Protein AF-A0A016T184-F1 (afdb_monomer_lite)

Organism: NCBI:txid53326

Sequence (155 aa):
MYHTVFREASKDYRCYGCNENLNCFVDKLYEYLWSAYSMKSTEYDFDLAHFAPQTWYCEYGHNLNNYILVKYSPETEEIVRQLDAVFEKAGVPESYRGEIASETRKQKSNNSTAEMTYRKKVQRHLLSDEKTFRRLIQIYYYDFVVFGFPLPTFL

Radius of gyration: 18.92 Å; chains: 1; bounding box: 45×31×44 Å

pLDDT: mean 86.03, std 14.29, range [32.19, 98.5]

Secondary structure (DSSP, 8-state):
-------PPPHHHHTTT-TT-HHHHHHHHHHHHHHHHHTT--S--HHHHHHS-GGGSTTHHHHGGG-------SSHHHHHHHHHHHHHHTT--HHHHHHHHHHHHHHHHT--HHHHHHHHHHHHHHHH-HHHHHHHHHHHHHHHHHTTPPPPPP-

Structure (mmCIF, N/CA/C/O backbone):
data_AF-A0A016T184-F1
#
_entry.id   AF-A0A016T184-F1
#
loop_
_atom_site.group_PDB
_atom_site.id
_atom_site.type_symbol
_atom_site.label_atom_id
_atom_site.label_alt_id
_atom_site.label_comp_id
_atom_site.label_asym_id
_atom_site.label_entity_id
_atom_site.label_seq_id
_atom_site.pdbx_PDB_ins_code
_atom_site.Cartn_x
_atom_site.Cartn_y
_atom_site.Cartn_z
_atom_site.occupancy
_atom_site.B_iso_or_equiv
_atom_site.auth_seq_id
_atom_site.auth_comp_id
_atom_site.auth_asym_id
_atom_site.auth_atom_id
_atom_site.pdbx_PDB_model_num
ATOM 1 N N . MET A 1 1 ? 24.125 16.158 21.467 1.00 34.03 1 MET A N 1
ATOM 2 C CA . MET A 1 1 ? 22.741 15.940 20.997 1.00 34.03 1 MET A CA 1
ATOM 3 C C . MET A 1 1 ? 22.697 16.341 19.529 1.00 34.03 1 MET A C 1
ATOM 5 O O . MET A 1 1 ? 22.492 17.508 19.224 1.00 34.03 1 MET A O 1
ATOM 9 N N . TYR A 1 2 ? 23.035 15.421 18.626 1.00 32.19 2 TYR A N 1
ATOM 10 C CA . TYR A 1 2 ? 23.032 15.707 17.191 1.00 32.19 2 TYR A CA 1
ATOM 11 C C . TYR A 1 2 ? 21.591 15.620 16.690 1.00 32.19 2 TYR A C 1
ATOM 13 O O . TYR A 1 2 ? 20.999 14.547 16.684 1.00 32.19 2 TYR A O 1
ATOM 21 N N . HIS A 1 3 ? 21.012 16.765 16.331 1.00 38.19 3 HIS A N 1
ATOM 22 C CA . HIS A 1 3 ? 19.822 16.804 15.491 1.00 38.19 3 HIS A CA 1
ATOM 23 C C . HIS A 1 3 ? 20.260 16.424 14.077 1.00 38.19 3 HIS A C 1
ATOM 25 O O . HIS A 1 3 ? 20.766 17.263 13.332 1.00 38.19 3 HIS A O 1
ATOM 31 N N . THR A 1 4 ? 20.110 15.153 13.714 1.00 45.66 4 THR A N 1
ATOM 32 C CA . THR A 1 4 ? 20.213 14.741 12.316 1.00 45.66 4 THR A CA 1
ATOM 33 C C . THR A 1 4 ? 18.980 15.279 11.601 1.00 45.66 4 THR A C 1
ATOM 35 O O . THR A 1 4 ? 17.891 14.719 11.691 1.00 45.66 4 THR A O 1
ATOM 38 N N . VAL A 1 5 ? 19.131 16.421 10.935 1.00 43.56 5 VAL A N 1
ATOM 39 C CA . VAL A 1 5 ? 18.148 16.897 9.963 1.00 43.56 5 VAL A CA 1
ATOM 40 C C . VAL A 1 5 ? 18.185 15.902 8.808 1.00 43.56 5 VAL A C 1
ATOM 42 O O . VAL A 1 5 ? 19.163 15.868 8.061 1.00 43.56 5 VAL A O 1
ATOM 45 N N . PHE A 1 6 ? 17.152 15.068 8.674 1.00 48.03 6 PHE A N 1
ATOM 46 C CA . PHE A 1 6 ? 16.958 14.251 7.480 1.00 48.03 6 PHE A CA 1
ATOM 47 C C . PHE A 1 6 ? 16.760 15.207 6.301 1.00 48.03 6 PHE A C 1
ATOM 49 O O . PHE A 1 6 ? 15.676 15.750 6.096 1.00 48.03 6 PHE A O 1
ATOM 56 N N . ARG A 1 7 ? 17.833 15.489 5.553 1.00 48.44 7 ARG A N 1
ATOM 57 C CA . ARG A 1 7 ? 17.709 16.157 4.259 1.00 48.44 7 ARG A CA 1
ATOM 58 C C . ARG A 1 7 ? 16.938 15.207 3.359 1.00 48.44 7 ARG A C 1
ATOM 60 O O . ARG A 1 7 ? 17.454 14.164 2.972 1.00 48.44 7 ARG A O 1
ATOM 67 N N . GLU A 1 8 ? 15.705 15.584 3.054 1.00 53.38 8 GLU A N 1
ATOM 68 C CA . GLU A 1 8 ? 14.917 14.950 2.012 1.00 53.38 8 GLU A CA 1
ATOM 69 C C . GLU A 1 8 ? 15.760 14.802 0.738 1.00 53.38 8 GLU A C 1
ATOM 71 O O . GLU A 1 8 ? 16.309 15.783 0.226 1.00 53.38 8 GLU A O 1
ATOM 76 N N . ALA A 1 9 ? 15.881 13.572 0.235 1.00 57.22 9 ALA A N 1
ATOM 77 C CA . ALA A 1 9 ? 16.611 13.302 -0.995 1.00 57.22 9 ALA A CA 1
ATOM 78 C C . ALA A 1 9 ? 16.034 14.131 -2.158 1.00 57.22 9 ALA A C 1
ATOM 80 O O . ALA A 1 9 ? 14.820 14.378 -2.220 1.00 57.22 9 ALA A O 1
ATOM 81 N N . SER A 1 10 ? 16.897 14.565 -3.084 1.00 64.25 10 SER A N 1
ATOM 82 C CA . SER A 1 10 ? 16.464 15.304 -4.274 1.00 64.25 10 SER A CA 1
ATOM 83 C C . SER A 1 10 ? 15.475 14.468 -5.094 1.00 64.25 10 SER A C 1
ATOM 85 O O . SER A 1 10 ? 15.532 13.237 -5.085 1.00 64.25 10 SER A O 1
ATOM 87 N N . LYS A 1 11 ? 14.557 15.127 -5.814 1.00 56.19 11 LYS A N 1
ATOM 88 C CA . LYS A 1 11 ? 13.580 14.439 -6.678 1.00 56.19 11 LYS A CA 1
ATOM 89 C C . LYS A 1 11 ? 14.248 13.470 -7.664 1.00 56.19 11 LYS A C 1
ATOM 91 O O . LYS A 1 11 ? 13.732 12.378 -7.856 1.00 56.19 11 LYS A O 1
ATOM 96 N N . ASP A 1 12 ? 15.414 13.828 -8.204 1.00 60.81 12 ASP A N 1
ATOM 97 C CA . ASP A 1 12 ? 16.162 12.968 -9.132 1.00 60.81 12 ASP A CA 1
ATOM 98 C C . ASP A 1 12 ? 16.705 11.694 -8.471 1.00 60.81 12 ASP A C 1
ATOM 100 O O . ASP A 1 12 ? 16.732 10.637 -9.104 1.00 60.81 12 ASP A O 1
ATOM 104 N N . TYR A 1 13 ? 17.089 11.761 -7.190 1.00 68.06 13 TYR A N 1
ATOM 105 C CA . TYR A 1 13 ? 17.544 10.586 -6.443 1.00 68.06 13 TYR A CA 1
ATOM 106 C C . TYR A 1 13 ? 16.390 9.614 -6.160 1.00 68.06 13 TYR A C 1
ATOM 108 O O . TYR A 1 13 ? 16.548 8.411 -6.354 1.00 68.06 13 TYR A O 1
ATOM 116 N N . ARG A 1 14 ? 15.204 10.126 -5.791 1.00 72.38 14 ARG A N 1
ATOM 117 C CA . ARG A 1 14 ? 14.021 9.294 -5.471 1.00 72.38 14 ARG A CA 1
ATOM 118 C C . ARG A 1 14 ? 13.440 8.546 -6.678 1.00 72.38 14 ARG A C 1
ATOM 120 O O . ARG A 1 14 ? 12.690 7.595 -6.509 1.00 72.38 14 ARG A O 1
ATOM 127 N N . CYS A 1 15 ? 13.778 8.956 -7.900 1.00 82.44 15 CYS A N 1
ATOM 128 C CA . CYS A 1 15 ? 13.378 8.253 -9.122 1.00 82.44 15 CYS A CA 1
ATOM 129 C C . CYS A 1 15 ? 14.416 7.218 -9.590 1.00 82.44 15 CYS A C 1
ATOM 131 O O . CYS A 1 15 ? 14.304 6.739 -10.717 1.00 82.44 15 CYS A O 1
ATOM 133 N N . TYR A 1 16 ? 15.452 6.911 -8.798 1.00 88.88 16 TYR A N 1
ATOM 134 C CA . TYR A 1 16 ? 16.552 6.005 -9.173 1.00 88.88 16 TYR A CA 1
ATOM 135 C C . TYR A 1 16 ? 17.259 6.381 -10.489 1.00 88.88 16 TYR A C 1
ATOM 137 O O . TYR A 1 16 ? 17.773 5.517 -11.200 1.00 88.88 16 TYR A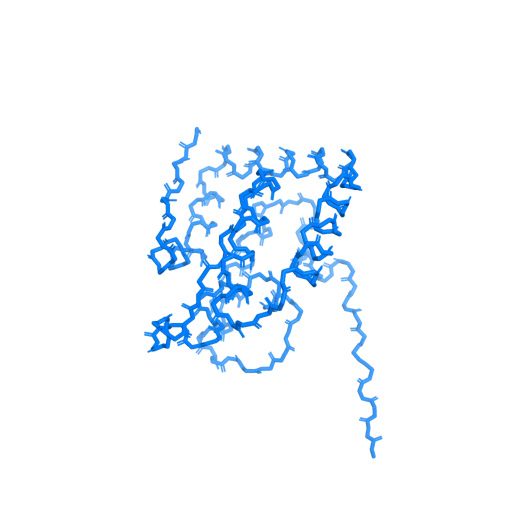 O 1
ATOM 145 N N . GLY A 1 17 ? 17.250 7.669 -10.858 1.00 89.38 17 GLY A N 1
ATOM 146 C CA . GLY A 1 17 ? 17.757 8.140 -12.152 1.00 89.38 17 GLY A CA 1
ATOM 147 C C . GLY A 1 17 ? 16.909 7.729 -13.368 1.00 89.38 17 GLY A C 1
ATOM 148 O O . GLY A 1 17 ? 17.355 7.883 -14.502 1.00 89.38 17 GLY A O 1
ATOM 149 N N . CYS A 1 18 ? 15.689 7.222 -13.165 1.00 90.94 18 CYS A N 1
ATOM 150 C CA . CYS A 1 18 ? 14.804 6.755 -14.237 1.00 90.94 18 CYS A CA 1
ATOM 151 C C . CYS A 1 18 ? 14.002 7.868 -14.929 1.00 90.94 18 CYS A C 1
ATOM 153 O O . CYS A 1 18 ? 13.340 7.600 -15.936 1.00 90.94 18 CYS A O 1
ATOM 155 N N . ASN A 1 19 ? 14.050 9.107 -14.426 1.00 86.69 19 ASN A N 1
ATOM 156 C CA . ASN A 1 19 ? 13.232 10.224 -14.907 1.00 86.69 19 ASN A CA 1
ATOM 157 C C . ASN A 1 19 ? 11.737 9.835 -14.942 1.00 86.69 19 ASN A C 1
ATOM 159 O O . ASN A 1 19 ? 11.175 9.483 -13.909 1.00 86.69 19 ASN A O 1
ATOM 163 N N . GLU A 1 20 ? 11.094 9.855 -16.114 1.00 85.56 20 GLU A N 1
ATOM 164 C CA . GLU A 1 20 ? 9.685 9.460 -16.294 1.00 85.56 20 GLU A CA 1
ATOM 165 C C . GLU A 1 20 ? 9.500 8.001 -16.766 1.00 85.56 20 GLU A C 1
ATOM 167 O O . GLU A 1 20 ? 8.387 7.588 -17.101 1.00 85.56 20 GLU A O 1
ATOM 172 N N . ASN A 1 21 ? 10.570 7.197 -16.827 1.00 90.94 21 ASN A N 1
ATOM 173 C CA . ASN A 1 21 ? 10.487 5.811 -17.282 1.00 90.94 21 ASN A CA 1
ATOM 174 C C . ASN A 1 21 ? 10.010 4.884 -16.153 1.00 90.94 21 ASN A C 1
ATOM 176 O O . ASN A 1 21 ? 10.787 4.468 -15.291 1.00 90.94 21 ASN A O 1
ATOM 180 N N . LEU A 1 22 ? 8.728 4.519 -16.202 1.00 91.38 22 LEU A N 1
ATOM 181 C CA . LEU A 1 22 ? 8.106 3.666 -15.191 1.00 91.38 22 LEU A CA 1
ATOM 182 C C . LEU A 1 22 ? 8.691 2.247 -15.146 1.00 91.38 22 LEU A C 1
ATOM 184 O O . LEU A 1 22 ? 8.857 1.698 -14.061 1.00 91.38 22 LEU A O 1
ATOM 188 N N . ASN A 1 23 ? 9.043 1.668 -16.295 1.00 94.12 23 ASN A N 1
ATOM 189 C CA . ASN A 1 23 ? 9.623 0.323 -16.354 1.00 94.12 23 ASN A CA 1
ATOM 190 C C . ASN A 1 23 ? 10.982 0.293 -15.637 1.00 94.12 23 ASN A C 1
ATOM 192 O O . ASN A 1 23 ? 11.243 -0.599 -14.834 1.00 94.12 23 ASN A O 1
ATOM 196 N N . CYS A 1 24 ? 11.820 1.308 -15.883 1.00 94.56 24 CYS A N 1
ATOM 197 C CA . CYS A 1 24 ? 13.084 1.503 -15.170 1.00 94.56 24 CYS A CA 1
ATOM 198 C C . CYS A 1 24 ? 12.848 1.639 -13.664 1.00 94.56 24 CYS A C 1
ATOM 200 O O . CYS A 1 24 ? 13.516 0.967 -12.881 1.00 94.56 24 CYS A O 1
ATOM 202 N N . PHE A 1 25 ? 11.882 2.475 -13.266 1.00 94.06 25 PHE A N 1
ATOM 203 C CA . PHE A 1 25 ? 11.587 2.716 -11.856 1.00 94.06 25 PHE A CA 1
ATOM 204 C C . PHE A 1 25 ? 11.185 1.426 -11.135 1.00 94.06 25 PHE A C 1
ATOM 206 O O . PHE A 1 25 ? 11.739 1.121 -10.085 1.00 94.06 25 PHE A O 1
ATOM 213 N N . VAL A 1 26 ? 10.272 0.637 -11.710 1.00 95.06 26 VAL A N 1
ATOM 214 C CA . VAL A 1 26 ? 9.796 -0.617 -11.102 1.00 95.06 26 VAL A CA 1
ATOM 215 C C . VAL A 1 26 ? 10.905 -1.676 -11.042 1.00 95.06 26 VAL A C 1
ATOM 217 O O . VAL A 1 26 ? 11.014 -2.386 -10.041 1.00 95.06 26 VAL A O 1
ATOM 220 N N . ASP A 1 27 ? 11.758 -1.768 -12.068 1.00 95.62 27 ASP A N 1
ATOM 221 C CA . ASP A 1 27 ? 12.918 -2.669 -12.047 1.00 95.62 27 ASP A CA 1
ATOM 222 C C . ASP A 1 27 ? 13.905 -2.271 -10.931 1.00 95.62 27 ASP A C 1
ATOM 224 O O . ASP A 1 27 ? 14.333 -3.133 -10.158 1.00 95.62 27 ASP A O 1
ATOM 228 N N . LYS A 1 28 ? 14.213 -0.972 -10.794 1.00 95.81 28 LYS A N 1
ATOM 229 C CA . LYS A 1 28 ? 15.111 -0.448 -9.751 1.00 95.81 28 LYS A CA 1
ATOM 230 C C . LYS A 1 28 ? 14.529 -0.572 -8.350 1.00 95.81 28 LYS A C 1
ATOM 232 O O . LYS A 1 28 ? 15.249 -0.960 -7.435 1.00 95.81 28 LYS A O 1
ATOM 237 N N . LEU A 1 29 ? 13.232 -0.324 -8.197 1.00 95.56 29 LEU A N 1
ATOM 238 C CA . LEU A 1 29 ? 12.526 -0.517 -6.938 1.00 95.56 29 LEU A CA 1
ATOM 239 C C . LEU A 1 29 ? 12.615 -1.976 -6.479 1.00 95.56 29 LEU A C 1
ATOM 241 O O . LEU A 1 29 ? 12.904 -2.239 -5.317 1.00 95.56 29 LEU A O 1
ATOM 245 N N . TYR A 1 30 ? 12.416 -2.937 -7.384 1.00 96.50 30 TYR A N 1
ATOM 246 C CA . TYR A 1 30 ? 12.565 -4.349 -7.040 1.00 96.50 30 TYR A CA 1
ATOM 247 C C . TYR A 1 30 ? 13.987 -4.699 -6.595 1.00 96.50 30 TYR A C 1
ATOM 249 O O . TYR A 1 30 ? 14.154 -5.376 -5.584 1.00 96.50 30 TYR A O 1
ATOM 257 N N . GLU A 1 31 ? 15.007 -4.245 -7.333 1.00 95.88 31 GLU A N 1
ATOM 258 C CA . GLU A 1 31 ? 16.414 -4.455 -6.960 1.00 95.88 31 GLU A CA 1
ATOM 259 C C . GLU A 1 31 ? 16.705 -3.880 -5.569 1.00 95.88 31 GLU A C 1
ATOM 261 O O . GLU A 1 31 ? 17.332 -4.537 -4.735 1.00 95.88 31 GLU A O 1
ATOM 266 N N . TYR A 1 32 ? 16.194 -2.677 -5.305 1.00 94.75 32 TYR A N 1
ATOM 267 C CA . TYR A 1 32 ? 16.361 -1.982 -4.040 1.00 94.75 32 TYR A CA 1
ATOM 268 C C . TYR A 1 32 ? 15.690 -2.717 -2.872 1.00 94.75 32 TYR A C 1
ATOM 270 O O . TYR A 1 32 ? 16.346 -3.021 -1.873 1.00 94.75 32 TYR A O 1
ATOM 278 N N . LEU A 1 33 ? 14.416 -3.088 -3.025 1.00 95.44 33 LEU A N 1
ATOM 279 C CA . LEU A 1 33 ? 13.677 -3.868 -2.032 1.00 95.44 33 LEU A CA 1
ATOM 280 C C . LEU A 1 33 ? 14.365 -5.213 -1.770 1.00 95.44 33 LEU A C 1
ATOM 282 O O . LEU A 1 33 ? 14.580 -5.587 -0.618 1.00 95.44 33 LEU A O 1
ATOM 286 N N . TRP A 1 34 ? 14.778 -5.924 -2.820 1.00 95.12 34 TRP A N 1
ATOM 287 C CA . TRP A 1 34 ? 15.463 -7.207 -2.669 1.00 95.12 34 TRP A CA 1
ATOM 288 C C . TRP A 1 34 ? 16.788 -7.079 -1.910 1.00 95.12 34 TRP A C 1
ATOM 290 O O . TRP A 1 34 ? 17.098 -7.917 -1.056 1.00 95.12 34 TRP A O 1
ATOM 300 N N . SER A 1 35 ? 17.547 -6.014 -2.176 1.00 94.94 35 SER A N 1
ATOM 301 C CA . SER A 1 35 ? 18.770 -5.699 -1.437 1.00 94.94 35 SER A CA 1
ATOM 302 C C . SER A 1 35 ? 18.474 -5.433 0.038 1.00 94.94 35 SER A C 1
ATOM 304 O O . SER A 1 35 ? 19.113 -6.032 0.903 1.00 94.94 35 SER A O 1
ATOM 306 N N . ALA A 1 36 ? 17.479 -4.594 0.341 1.00 93.69 36 ALA A N 1
ATOM 307 C CA . ALA A 1 36 ? 17.092 -4.272 1.714 1.00 93.69 36 ALA A CA 1
ATOM 308 C C . ALA A 1 36 ? 16.640 -5.514 2.498 1.00 93.69 36 ALA A C 1
ATOM 310 O O . ALA A 1 36 ? 17.074 -5.715 3.634 1.00 93.69 36 ALA A O 1
ATOM 311 N N . TYR A 1 37 ? 15.840 -6.380 1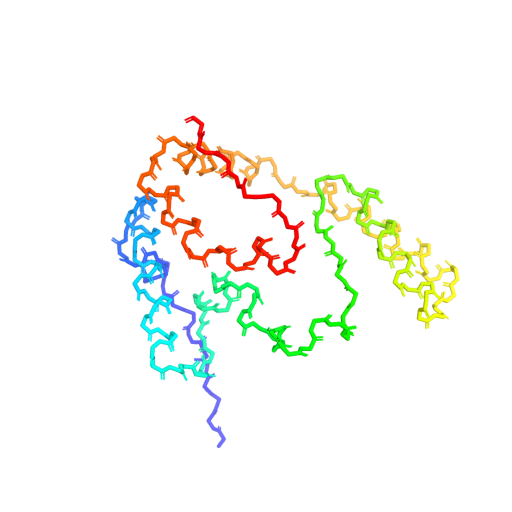.869 1.00 91.75 37 TYR A N 1
ATOM 312 C CA . TYR A 1 37 ? 15.419 -7.656 2.444 1.00 91.75 37 TYR A CA 1
ATOM 313 C C . TYR A 1 37 ? 16.614 -8.574 2.726 1.00 91.75 37 TYR A C 1
ATOM 315 O O . TYR A 1 37 ? 16.770 -9.080 3.837 1.00 91.75 37 TYR A O 1
ATOM 323 N N . SER A 1 38 ? 17.497 -8.749 1.737 1.00 94.12 38 SER A N 1
ATOM 324 C CA . SER A 1 38 ? 18.669 -9.630 1.840 1.00 94.12 38 SER A CA 1
ATOM 325 C C . SER A 1 38 ? 19.654 -9.166 2.913 1.00 94.12 38 SER A C 1
ATOM 327 O O . SER A 1 38 ? 20.242 -9.985 3.620 1.00 94.12 38 SER A O 1
ATOM 329 N N . MET A 1 39 ? 19.810 -7.850 3.062 1.00 94.06 39 MET A N 1
ATOM 330 C CA . MET A 1 39 ? 20.660 -7.235 4.082 1.00 94.06 39 MET A CA 1
ATOM 331 C C . MET A 1 39 ? 19.990 -7.151 5.458 1.00 94.06 39 MET A C 1
ATOM 333 O O . MET A 1 39 ? 20.656 -6.766 6.416 1.00 94.06 39 MET A O 1
ATOM 337 N N . LYS A 1 40 ? 18.702 -7.511 5.572 1.00 89.19 40 LYS A N 1
ATOM 338 C CA . LYS A 1 40 ? 17.890 -7.330 6.785 1.00 89.19 40 LYS A CA 1
ATOM 339 C C . LYS A 1 40 ? 17.959 -5.890 7.300 1.00 89.19 40 LYS A C 1
ATOM 341 O O . LYS A 1 40 ? 18.172 -5.664 8.490 1.00 89.19 40 LYS A O 1
ATOM 346 N N . SER A 1 41 ? 17.829 -4.924 6.389 1.00 87.12 41 SER A N 1
ATOM 347 C CA . SER A 1 41 ? 17.883 -3.508 6.749 1.00 87.12 41 SER A CA 1
ATOM 348 C C . SER A 1 41 ? 16.771 -3.166 7.741 1.00 87.12 41 SER A C 1
ATOM 350 O O . SER A 1 41 ? 15.604 -3.465 7.496 1.00 87.12 41 SER A O 1
ATOM 352 N N . THR A 1 42 ? 17.139 -2.532 8.853 1.00 81.94 42 THR A N 1
ATOM 353 C CA . THR A 1 42 ? 16.204 -2.033 9.875 1.00 81.94 42 THR A CA 1
ATOM 354 C C . THR A 1 42 ? 16.201 -0.510 9.968 1.00 81.94 42 THR A C 1
ATOM 356 O O . THR A 1 42 ? 15.487 0.054 10.794 1.00 81.94 42 THR A O 1
ATOM 359 N N . GLU A 1 43 ? 17.040 0.164 9.180 1.00 86.12 43 GLU A N 1
ATOM 360 C CA . GLU A 1 43 ? 17.109 1.620 9.178 1.00 86.12 43 GLU A CA 1
ATOM 361 C C . GLU A 1 43 ? 15.913 2.211 8.434 1.00 86.12 43 GLU A C 1
ATOM 363 O O . GLU A 1 43 ? 15.427 1.649 7.449 1.00 86.12 43 GLU A O 1
ATOM 368 N N . TYR A 1 44 ? 15.437 3.361 8.916 1.00 83.81 44 TYR A N 1
ATOM 369 C CA . TYR A 1 44 ? 14.418 4.108 8.198 1.00 83.81 44 TYR A CA 1
ATOM 370 C C . TYR A 1 44 ? 14.991 4.581 6.869 1.00 83.81 44 TYR A C 1
ATOM 372 O O . TYR A 1 44 ? 15.970 5.326 6.825 1.00 83.81 44 TYR A O 1
ATOM 380 N N . ASP A 1 45 ? 14.308 4.202 5.803 1.00 89.06 45 ASP A N 1
ATOM 381 C CA . ASP A 1 45 ? 14.552 4.702 4.470 1.00 89.06 45 ASP A CA 1
ATOM 382 C C . ASP A 1 45 ? 13.231 5.144 3.850 1.00 89.06 45 ASP A C 1
ATOM 384 O O . ASP A 1 45 ? 12.198 4.496 4.032 1.00 89.06 45 ASP A O 1
ATOM 388 N N . PHE A 1 46 ? 13.267 6.264 3.131 1.00 86.06 46 PHE A N 1
ATOM 389 C CA . PHE A 1 46 ? 12.067 6.851 2.551 1.00 86.06 46 PHE A CA 1
ATOM 390 C C . PHE A 1 46 ? 11.420 5.899 1.544 1.00 86.06 46 PHE A C 1
ATOM 392 O O . PHE A 1 46 ? 10.217 5.667 1.625 1.00 86.06 46 PHE A O 1
ATOM 399 N N . ASP A 1 47 ? 12.188 5.314 0.629 1.00 88.06 47 ASP A N 1
ATOM 400 C CA . ASP A 1 47 ? 11.617 4.458 -0.404 1.00 88.06 47 ASP A CA 1
ATOM 401 C C . ASP A 1 47 ? 11.115 3.143 0.194 1.00 88.06 47 ASP A C 1
ATOM 403 O O . ASP A 1 47 ? 10.022 2.695 -0.153 1.00 88.06 47 ASP A O 1
ATOM 407 N N . LEU A 1 48 ? 11.842 2.564 1.159 1.00 90.00 48 LEU A N 1
ATOM 408 C CA . LEU A 1 48 ? 11.348 1.402 1.902 1.00 90.00 48 LEU A CA 1
ATOM 409 C C . LEU A 1 48 ? 10.035 1.727 2.613 1.00 90.00 48 LEU A C 1
ATOM 411 O O . LEU A 1 48 ? 9.073 0.991 2.438 1.00 90.00 48 LEU A O 1
ATOM 415 N N . ALA A 1 49 ? 9.963 2.843 3.344 1.00 89.00 49 ALA A N 1
ATOM 416 C CA . ALA A 1 49 ? 8.772 3.258 4.087 1.00 89.00 49 ALA A CA 1
ATOM 417 C C . ALA A 1 49 ? 7.521 3.446 3.209 1.00 89.00 49 ALA A C 1
ATOM 419 O O . ALA A 1 49 ? 6.407 3.304 3.709 1.00 89.00 49 ALA A O 1
ATOM 420 N N . HIS A 1 50 ? 7.694 3.775 1.925 1.00 88.81 50 HIS A N 1
ATOM 421 C CA . HIS A 1 50 ? 6.583 4.060 1.013 1.00 88.81 50 HIS A CA 1
ATOM 422 C C . HIS A 1 50 ? 6.265 2.912 0.050 1.00 88.81 50 HIS A C 1
ATOM 424 O O . HIS A 1 50 ? 5.114 2.784 -0.367 1.00 88.81 50 HIS A O 1
ATOM 430 N N . PHE A 1 51 ? 7.254 2.098 -0.326 1.00 93.38 51 PHE A N 1
ATOM 431 C CA . PHE A 1 51 ? 7.098 1.094 -1.379 1.00 93.38 51 PHE A CA 1
ATOM 432 C C . PHE A 1 51 ? 7.252 -0.349 -0.910 1.00 93.38 51 PHE A C 1
ATOM 434 O O . PHE A 1 51 ? 6.859 -1.245 -1.664 1.00 93.38 51 PHE A O 1
ATOM 441 N N . ALA A 1 52 ? 7.791 -0.606 0.286 1.00 94.62 52 ALA A N 1
ATOM 442 C CA . ALA A 1 52 ? 7.886 -1.973 0.776 1.00 94.62 52 ALA A CA 1
ATOM 443 C C . ALA A 1 52 ? 6.487 -2.603 0.928 1.00 94.62 52 ALA A C 1
ATOM 445 O O . ALA A 1 52 ? 5.519 -1.907 1.263 1.00 94.62 52 ALA A O 1
ATOM 446 N N . PRO A 1 53 ? 6.360 -3.919 0.681 1.00 95.19 53 PRO A N 1
ATOM 447 C CA . PRO A 1 53 ? 5.108 -4.633 0.888 1.00 95.19 53 PRO A CA 1
ATOM 448 C C . PRO A 1 53 ? 4.578 -4.436 2.308 1.00 95.19 53 PRO A C 1
ATOM 450 O O . PRO A 1 53 ? 5.338 -4.445 3.277 1.00 95.19 53 PRO A O 1
ATOM 453 N N . GLN A 1 54 ? 3.262 -4.302 2.451 1.00 92.62 54 GLN A N 1
ATOM 454 C CA . GLN A 1 54 ? 2.625 -4.121 3.756 1.00 92.62 54 GLN A CA 1
ATOM 455 C C . GLN A 1 54 ? 2.894 -5.314 4.687 1.00 92.62 54 GLN A C 1
ATOM 457 O O . GLN A 1 54 ? 3.012 -5.140 5.898 1.00 92.62 54 GLN A O 1
ATOM 462 N N . THR A 1 55 ? 3.074 -6.513 4.125 1.00 92.81 55 THR A N 1
ATOM 463 C CA . THR A 1 55 ? 3.481 -7.729 4.849 1.00 92.81 55 THR A CA 1
ATOM 464 C C . THR A 1 55 ? 4.854 -7.652 5.516 1.00 92.81 55 THR A C 1
ATOM 466 O O . THR A 1 55 ? 5.137 -8.481 6.381 1.00 92.81 55 THR A O 1
ATOM 469 N N . TRP A 1 56 ? 5.702 -6.681 5.165 1.00 92.12 56 TRP A N 1
ATOM 470 C CA . TRP A 1 56 ? 6.995 -6.475 5.829 1.00 92.12 56 TRP A CA 1
ATOM 471 C C . TRP A 1 56 ? 6.861 -5.746 7.167 1.00 92.12 56 TRP A C 1
ATOM 473 O O . TRP A 1 56 ? 7.780 -5.787 7.983 1.00 92.12 56 TRP A O 1
ATOM 483 N N . TYR A 1 57 ? 5.721 -5.103 7.414 1.00 88.38 57 TYR A N 1
ATOM 484 C CA . TYR A 1 57 ? 5.456 -4.370 8.645 1.00 88.38 57 TYR A CA 1
ATOM 485 C C . TYR A 1 57 ? 4.679 -5.214 9.652 1.00 88.38 57 TYR A C 1
ATOM 487 O O . TYR A 1 57 ? 4.090 -6.245 9.324 1.00 88.38 57 TYR A O 1
ATOM 495 N N . CYS A 1 58 ? 4.670 -4.741 10.901 1.00 85.31 58 CYS A N 1
ATOM 496 C CA . CYS A 1 58 ? 3.794 -5.223 11.975 1.00 85.31 58 CYS A CA 1
ATOM 497 C C . CYS A 1 58 ? 3.901 -6.726 12.302 1.00 85.31 58 CYS A C 1
ATOM 499 O O . CYS A 1 58 ? 3.048 -7.256 13.009 1.00 85.31 58 CYS A O 1
ATOM 501 N N . GLU A 1 59 ? 4.927 -7.418 11.794 1.00 85.75 59 GLU A N 1
ATOM 502 C CA . GLU A 1 59 ? 5.108 -8.867 11.937 1.00 85.75 59 GLU A CA 1
ATOM 503 C C . GLU A 1 59 ? 3.847 -9.670 11.568 1.00 85.75 59 GLU A C 1
ATOM 505 O O . GLU A 1 59 ? 3.497 -10.657 12.225 1.00 85.75 59 GLU A O 1
ATOM 510 N N . TYR A 1 60 ? 3.149 -9.262 10.499 1.00 87.88 60 TYR A N 1
ATOM 511 C CA . TYR A 1 60 ? 1.895 -9.902 10.091 1.00 87.88 60 TYR A CA 1
ATOM 512 C C . TYR A 1 60 ? 2.028 -11.419 9.896 1.00 87.88 60 TYR A C 1
ATOM 514 O O . TYR A 1 60 ? 1.091 -12.146 10.207 1.00 87.88 60 TYR A O 1
ATOM 522 N N . GLY A 1 61 ? 3.195 -11.924 9.482 1.00 80.25 61 GLY A N 1
ATOM 523 C CA . GLY A 1 61 ? 3.441 -13.366 9.349 1.00 80.25 61 GLY A CA 1
ATOM 524 C C . GLY A 1 61 ? 3.190 -14.183 10.627 1.00 80.25 61 GLY A C 1
ATOM 525 O O . GLY A 1 61 ? 2.810 -15.347 10.533 1.00 80.25 61 GLY A O 1
ATOM 526 N N . HIS A 1 62 ? 3.347 -13.580 11.809 1.00 85.75 62 HIS A N 1
ATOM 527 C CA . HIS A 1 62 ? 3.107 -14.235 13.100 1.00 85.75 62 HIS A CA 1
ATOM 528 C C . HIS A 1 62 ? 1.867 -13.701 13.818 1.00 85.75 62 HIS A C 1
ATOM 530 O O . HIS A 1 62 ? 1.226 -14.434 14.569 1.00 85.75 62 HIS A O 1
ATOM 536 N N . ASN A 1 63 ? 1.515 -12.438 13.572 1.00 90.88 63 ASN A N 1
ATOM 537 C CA . ASN A 1 63 ? 0.551 -11.713 14.389 1.00 90.88 63 ASN A CA 1
ATOM 538 C C . ASN A 1 63 ? -0.736 -11.331 13.654 1.00 90.88 63 ASN A C 1
ATOM 540 O O . ASN A 1 63 ? -1.563 -10.657 14.259 1.00 90.88 63 ASN A O 1
ATOM 544 N N . LEU A 1 64 ? -0.959 -11.760 12.401 1.00 91.06 64 LEU A N 1
ATOM 545 C CA . 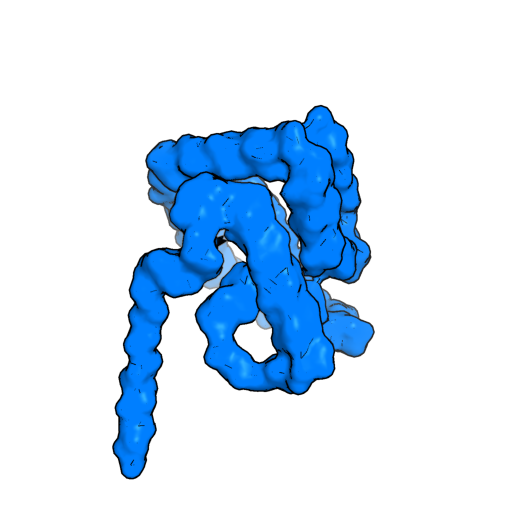LEU A 1 64 ? -2.126 -11.339 11.602 1.00 91.06 64 LEU A CA 1
ATOM 546 C C . LEU A 1 64 ? -3.464 -11.480 12.343 1.00 91.06 64 LEU A C 1
ATOM 548 O O . LEU A 1 64 ? -4.300 -10.584 12.276 1.00 91.06 64 LEU A O 1
ATOM 552 N N . ASN A 1 65 ? -3.642 -12.567 13.096 1.00 92.38 65 ASN A N 1
ATOM 553 C CA . ASN A 1 65 ? -4.876 -12.853 13.837 1.00 92.38 65 ASN A CA 1
ATOM 554 C C . ASN A 1 65 ? -5.168 -11.856 14.975 1.00 92.38 65 ASN A C 1
ATOM 556 O O . ASN A 1 65 ? -6.284 -11.829 15.488 1.00 92.38 65 ASN A O 1
ATOM 560 N N . ASN A 1 66 ? -4.189 -11.033 15.359 1.00 92.94 66 ASN A N 1
ATOM 561 C CA . ASN A 1 66 ? -4.343 -9.983 16.364 1.00 92.94 66 ASN A CA 1
ATOM 562 C C . ASN A 1 66 ? -4.846 -8.660 15.759 1.00 92.94 66 ASN A C 1
ATOM 564 O O . ASN A 1 66 ? -5.125 -7.719 16.502 1.00 92.94 66 ASN A O 1
ATOM 568 N N . TYR A 1 67 ? -4.970 -8.573 14.430 1.00 92.44 67 TYR A N 1
ATOM 569 C CA . TYR A 1 67 ? -5.380 -7.364 13.722 1.00 92.44 67 TYR A CA 1
ATOM 570 C C . TYR A 1 67 ? -6.792 -7.486 13.151 1.00 92.44 67 TYR A C 1
ATOM 572 O O . TYR A 1 67 ? -7.230 -8.549 12.713 1.00 92.44 67 TYR A O 1
ATOM 580 N N . ILE A 1 68 ? -7.490 -6.351 13.095 1.00 93.19 68 ILE A N 1
ATOM 581 C CA . ILE A 1 68 ? -8.677 -6.191 12.255 1.00 93.19 68 ILE A CA 1
ATOM 582 C C . ILE A 1 68 ? -8.232 -5.467 10.988 1.00 93.19 68 ILE A C 1
ATOM 584 O O . ILE A 1 68 ? -7.777 -4.326 11.046 1.00 93.19 68 ILE A O 1
ATOM 588 N N . LEU A 1 69 ? -8.348 -6.138 9.844 1.00 92.19 69 LEU A N 1
ATOM 589 C CA . LEU A 1 69 ? -7.973 -5.562 8.558 1.00 92.19 69 LEU A CA 1
ATOM 590 C C . LEU A 1 69 ? -9.101 -4.670 8.034 1.00 92.19 69 LEU A C 1
ATOM 592 O O . LEU A 1 69 ? -10.180 -5.162 7.707 1.00 92.19 69 LEU A O 1
ATOM 596 N N . VAL A 1 70 ? -8.826 -3.373 7.906 1.00 92.44 70 VAL A N 1
ATOM 597 C CA . VAL A 1 70 ? -9.695 -2.425 7.199 1.00 92.44 70 VAL A CA 1
ATOM 598 C C . VAL A 1 70 ? -9.203 -2.320 5.760 1.00 92.44 70 VAL A C 1
ATOM 600 O O . VAL A 1 70 ? -8.129 -1.782 5.491 1.00 92.44 70 VAL A O 1
ATOM 603 N N . LYS A 1 71 ? -9.974 -2.865 4.820 1.00 90.94 71 LYS A N 1
ATOM 604 C CA . LYS A 1 71 ? -9.628 -2.870 3.398 1.00 90.94 71 LYS A CA 1
ATOM 605 C C . LYS A 1 71 ? -10.049 -1.552 2.763 1.00 90.94 71 LYS A C 1
ATOM 607 O O . LYS A 1 71 ? -11.228 -1.191 2.780 1.00 90.94 71 LYS A O 1
ATOM 612 N N . TYR A 1 72 ? -9.087 -0.852 2.167 1.00 84.81 72 TYR A N 1
ATOM 613 C CA . TYR A 1 72 ? -9.373 0.346 1.387 1.00 84.81 72 TYR A CA 1
ATOM 614 C C . TYR A 1 72 ? -10.349 0.029 0.244 1.00 84.81 72 TYR A C 1
ATOM 616 O O . TYR A 1 72 ? -10.188 -0.964 -0.464 1.00 84.81 72 TYR A O 1
ATOM 624 N N . SER A 1 73 ? -11.335 0.905 0.043 1.00 83.81 73 SER A N 1
ATOM 625 C CA . SER A 1 73 ? -12.314 0.811 -1.037 1.00 83.81 73 SER A CA 1
ATOM 626 C C . SER A 1 73 ? -12.468 2.156 -1.759 1.00 83.81 73 SER A C 1
ATOM 628 O O . SER A 1 73 ? -12.485 3.216 -1.114 1.00 83.81 73 SER A O 1
ATOM 630 N N . PRO A 1 74 ? -12.627 2.159 -3.098 1.00 79.12 74 PRO A N 1
ATOM 631 C CA . PRO A 1 74 ? -13.046 3.354 -3.824 1.00 79.12 74 PRO A CA 1
ATOM 632 C C . PRO A 1 74 ? -14.453 3.812 -3.416 1.00 79.12 74 PRO A C 1
ATOM 634 O O . PRO A 1 74 ? -14.740 5.000 -3.539 1.00 79.12 74 PRO A O 1
ATOM 637 N N . GLU A 1 75 ? -15.261 2.958 -2.786 1.00 86.19 75 GLU A N 1
ATOM 638 C CA . GLU A 1 75 ? -16.548 3.323 -2.190 1.00 86.19 75 GLU A CA 1
ATOM 639 C C . GLU A 1 75 ? -16.354 3.822 -0.755 1.00 86.19 75 GLU A C 1
ATOM 641 O O . GLU A 1 75 ? -15.892 3.095 0.123 1.00 86.19 75 GLU A O 1
ATOM 646 N N . THR A 1 76 ? -16.652 5.100 -0.511 1.00 88.88 76 THR A N 1
ATOM 647 C CA . THR A 1 76 ? -16.437 5.745 0.799 1.00 88.88 76 THR A CA 1
ATOM 648 C C . THR A 1 76 ? -17.230 5.072 1.908 1.00 88.88 76 THR A C 1
ATOM 650 O O . THR A 1 76 ? -16.680 4.829 2.978 1.00 88.88 76 THR A O 1
ATOM 653 N N . GLU A 1 77 ? -18.483 4.708 1.636 1.00 91.75 77 GLU A N 1
ATOM 654 C CA . GLU A 1 77 ? -19.342 4.062 2.631 1.00 91.75 77 GLU A CA 1
ATOM 655 C C . GLU A 1 77 ? -18.797 2.706 3.086 1.00 91.75 77 GLU A C 1
ATOM 657 O O . GLU A 1 77 ? -18.971 2.343 4.243 1.00 91.75 77 GLU A O 1
ATOM 662 N N . GLU A 1 78 ? -18.061 1.987 2.235 1.00 92.50 78 GLU A N 1
ATOM 663 C CA . GLU A 1 78 ? -17.467 0.707 2.628 1.00 92.50 78 GLU A CA 1
ATOM 664 C C . GLU A 1 78 ? -16.305 0.888 3.614 1.00 92.50 78 GLU A C 1
ATOM 666 O O . GLU A 1 78 ? -16.131 0.077 4.523 1.00 92.50 78 GLU A O 1
ATOM 671 N N . ILE A 1 79 ? -15.529 1.971 3.487 1.00 91.94 79 ILE A N 1
ATOM 672 C CA . ILE A 1 79 ? -14.504 2.326 4.481 1.00 91.94 79 ILE A CA 1
ATOM 673 C C . ILE A 1 79 ? -15.178 2.776 5.780 1.00 91.94 79 ILE A C 1
ATOM 675 O O . ILE A 1 79 ? -14.803 2.307 6.853 1.00 91.94 79 ILE A O 1
ATOM 679 N N . VAL A 1 80 ? -16.189 3.647 5.688 1.00 95.12 80 VAL A N 1
ATOM 680 C CA . VAL A 1 80 ? -16.937 4.144 6.855 1.00 95.12 80 VAL A CA 1
ATOM 681 C C . VAL A 1 80 ? -17.536 2.985 7.648 1.00 95.12 80 VAL A C 1
ATOM 683 O O . VAL A 1 80 ? -17.354 2.922 8.857 1.00 95.12 80 VAL A O 1
ATOM 686 N N . ARG A 1 81 ? -18.185 2.033 6.972 1.00 96.75 81 ARG A N 1
ATOM 687 C CA . ARG A 1 81 ? -18.796 0.850 7.590 1.00 96.75 81 ARG A CA 1
ATOM 688 C C . ARG A 1 81 ? -17.768 -0.039 8.292 1.00 96.75 81 ARG A C 1
ATOM 690 O O . ARG A 1 81 ? -18.027 -0.523 9.390 1.00 96.75 81 ARG A O 1
ATOM 697 N N . GLN A 1 82 ? -16.609 -0.268 7.671 1.00 97.00 82 GLN A N 1
ATOM 698 C CA . GLN A 1 82 ? -15.539 -1.061 8.283 1.00 97.00 82 GLN A CA 1
ATOM 699 C C . GLN A 1 82 ? -14.954 -0.370 9.520 1.00 97.00 82 GLN A C 1
ATOM 701 O O . GLN A 1 82 ? -14.757 -1.025 10.542 1.00 97.00 82 GLN A O 1
ATOM 706 N N . LEU A 1 83 ? -14.699 0.940 9.444 1.00 96.00 83 LEU A N 1
ATOM 707 C CA . LEU A 1 83 ? -14.197 1.720 10.577 1.00 96.00 83 LEU A CA 1
ATOM 708 C C . LEU A 1 83 ? -15.211 1.771 11.720 1.00 96.00 83 LEU A C 1
ATOM 710 O O . LEU A 1 83 ? -14.841 1.558 12.870 1.00 96.00 83 LEU A O 1
ATOM 714 N N . ASP A 1 84 ? -16.484 2.005 11.407 1.00 97.75 84 ASP A N 1
ATOM 715 C CA . ASP A 1 84 ? -17.561 2.034 12.392 1.00 97.75 84 ASP A CA 1
ATOM 716 C C . ASP A 1 84 ? -17.644 0.715 13.173 1.00 97.75 84 ASP A C 1
ATOM 718 O O . ASP A 1 84 ? -17.627 0.734 14.401 1.00 97.75 84 ASP A O 1
ATOM 722 N N . ALA A 1 85 ? -17.585 -0.427 12.478 1.00 97.94 85 ALA A N 1
ATOM 723 C CA . ALA A 1 85 ? -17.562 -1.747 13.110 1.00 97.94 85 ALA A CA 1
ATOM 724 C C . ALA A 1 85 ? -16.331 -1.962 14.016 1.00 97.94 85 ALA A C 1
ATOM 726 O O . ALA A 1 85 ? -16.434 -2.591 15.073 1.00 97.94 85 ALA A O 1
ATOM 727 N N . VAL A 1 86 ? -15.159 -1.438 13.629 1.00 97.75 86 VAL A N 1
ATOM 728 C CA . VAL A 1 86 ? -13.945 -1.481 14.465 1.00 97.75 86 VAL A CA 1
ATOM 729 C C . VAL A 1 86 ? -14.138 -0.660 15.738 1.00 97.75 86 VAL A C 1
ATOM 731 O O . VAL A 1 86 ? -13.867 -1.153 16.835 1.00 97.75 86 VAL A O 1
ATOM 734 N N . PHE A 1 87 ? -14.621 0.576 15.610 1.00 98.00 87 PHE A N 1
ATOM 735 C CA . PHE A 1 87 ? -14.809 1.477 16.746 1.00 98.00 87 PHE A CA 1
ATOM 736 C C . PHE A 1 87 ? -15.941 1.025 17.671 1.00 98.00 87 PHE A C 1
ATOM 738 O O . PHE A 1 87 ? -15.810 1.128 18.890 1.00 98.00 87 PHE A O 1
ATOM 745 N N . GLU A 1 88 ? -17.014 0.461 17.123 1.00 98.31 88 GLU A N 1
ATOM 746 C CA . GLU A 1 88 ? -18.097 -0.139 17.899 1.00 98.31 88 GLU A CA 1
ATOM 747 C C . GLU A 1 88 ? -17.586 -1.287 18.765 1.00 98.31 88 GLU A C 1
ATOM 749 O O . GLU A 1 88 ? -17.817 -1.307 19.974 1.00 98.31 88 GLU A O 1
ATOM 754 N N . LYS A 1 89 ? -16.810 -2.202 18.171 1.00 97.56 89 LYS A N 1
ATOM 755 C CA . LYS A 1 89 ? -16.181 -3.311 18.899 1.00 97.56 89 LYS A CA 1
ATOM 756 C C . LYS A 1 89 ? -15.222 -2.823 19.990 1.00 97.56 89 LYS A C 1
ATOM 758 O O . LYS A 1 89 ? -15.065 -3.498 21.004 1.00 97.56 89 LYS A O 1
ATOM 763 N N . ALA A 1 90 ? -14.598 -1.664 19.794 1.00 97.50 90 ALA A N 1
ATOM 764 C CA . ALA A 1 90 ? -13.741 -1.017 20.785 1.00 97.50 90 ALA A CA 1
ATOM 765 C C . ALA A 1 90 ? -14.519 -0.246 21.874 1.00 97.50 90 ALA A C 1
ATOM 767 O O . ALA A 1 90 ? -13.897 0.318 22.773 1.00 97.50 90 ALA A O 1
ATOM 768 N N . GLY A 1 91 ? -15.855 -0.213 21.820 1.00 98.19 91 GLY A N 1
ATOM 769 C CA . GLY A 1 91 ? -16.697 0.476 22.802 1.00 98.19 91 GLY A CA 1
ATOM 770 C C . GLY A 1 91 ? -16.762 1.994 22.619 1.00 98.19 91 GLY A C 1
ATOM 771 O O . GLY A 1 91 ? -17.113 2.707 23.559 1.00 98.19 91 GLY A O 1
ATOM 772 N N . VAL A 1 92 ? -16.421 2.508 21.433 1.00 98.44 92 VAL A N 1
ATOM 773 C CA . VAL A 1 92 ? -16.511 3.943 21.139 1.00 98.44 92 VAL A CA 1
ATOM 774 C C . VAL A 1 92 ? -17.990 4.359 21.060 1.00 98.44 92 VAL A C 1
ATOM 776 O O . VAL A 1 92 ? -18.750 3.756 20.292 1.00 98.44 92 VAL A O 1
ATOM 779 N N . PRO A 1 93 ? -18.419 5.396 21.809 1.00 98.50 93 PRO A N 1
ATOM 780 C CA . PRO A 1 93 ? -19.802 5.864 21.782 1.00 98.50 93 PRO A CA 1
ATOM 781 C C . PRO A 1 93 ? -20.270 6.270 20.381 1.00 98.50 93 PRO A C 1
ATOM 783 O O . PRO A 1 93 ? -19.508 6.837 19.596 1.00 98.50 93 PRO A O 1
ATOM 786 N N . GLU A 1 94 ? -21.550 6.030 20.094 1.00 98.25 94 GLU A N 1
ATOM 787 C CA . GLU A 1 94 ? -22.175 6.305 18.792 1.00 98.25 94 GLU A CA 1
ATOM 788 C C . GLU A 1 94 ? -21.983 7.755 18.326 1.00 98.25 94 GLU A C 1
ATOM 790 O O . GLU A 1 94 ? -21.730 7.986 17.148 1.00 98.25 94 GLU A O 1
ATOM 795 N N . SER A 1 95 ? -22.015 8.732 19.240 1.00 98.25 95 SER A N 1
ATOM 796 C CA . SER A 1 95 ? -21.786 10.143 18.906 1.00 98.25 95 SER A CA 1
ATOM 797 C C . SER A 1 95 ? -20.415 10.383 18.263 1.00 98.25 95 SER A C 1
ATOM 799 O O . SER A 1 95 ? -20.328 11.044 17.230 1.00 98.25 95 SER A O 1
ATOM 801 N N . TYR A 1 96 ? -19.352 9.799 18.825 1.00 98.50 96 TYR A N 1
ATOM 802 C CA . TYR A 1 96 ? -17.998 9.907 18.277 1.00 98.50 96 TYR A CA 1
ATOM 803 C C . TYR A 1 96 ? -17.851 9.126 16.973 1.00 98.50 96 TYR A C 1
ATOM 805 O O . TYR A 1 96 ? -17.223 9.610 16.033 1.00 98.50 96 TYR A O 1
ATOM 813 N N . ARG A 1 97 ? -18.460 7.937 16.882 1.00 98.50 97 ARG A N 1
ATOM 814 C CA . ARG A 1 97 ? -18.469 7.162 15.633 1.00 98.50 97 ARG A CA 1
ATOM 815 C C . ARG A 1 97 ? -19.168 7.923 14.504 1.00 98.50 97 ARG A C 1
ATOM 817 O O . ARG A 1 97 ? -18.647 7.976 13.391 1.00 98.50 97 ARG A O 1
ATOM 824 N N . GLY A 1 98 ? -20.287 8.583 14.805 1.00 98.12 98 GLY A N 1
ATOM 825 C CA . GLY A 1 98 ? -21.016 9.440 13.871 1.00 98.12 98 GLY A CA 1
ATOM 826 C C . GLY A 1 98 ? -20.183 10.623 13.371 1.00 98.12 98 GLY A C 1
ATOM 827 O O . GLY A 1 98 ? -20.195 10.923 12.174 1.00 98.12 98 GLY A O 1
ATOM 828 N N . GLU A 1 99 ? -19.405 11.253 14.254 1.00 97.69 99 GLU A N 1
ATOM 829 C CA . GLU A 1 99 ? -18.483 12.330 13.879 1.00 97.69 99 GLU A CA 1
ATOM 830 C C . GLU A 1 99 ? -17.346 11.823 12.978 1.00 97.69 99 GLU A C 1
ATOM 832 O O . GLU A 1 99 ? -17.128 12.372 11.896 1.00 97.69 99 GLU A O 1
ATOM 837 N N . ILE A 1 100 ? -16.699 10.709 13.340 1.00 96.06 100 ILE A N 1
ATOM 838 C CA . ILE A 1 100 ? -15.653 10.071 12.520 1.00 96.06 100 ILE A CA 1
ATOM 839 C C . ILE A 1 100 ? -16.190 9.705 11.128 1.00 96.06 100 ILE A C 1
ATOM 841 O O . ILE A 1 100 ? -15.536 9.967 10.113 1.00 96.06 100 ILE A O 1
ATOM 845 N N . ALA A 1 101 ? -17.392 9.128 11.060 1.00 96.00 101 ALA A N 1
ATOM 846 C CA . ALA A 1 101 ? -18.045 8.776 9.805 1.00 96.00 101 ALA A CA 1
ATOM 847 C C . ALA A 1 101 ? -18.317 10.016 8.934 1.00 96.00 101 ALA A C 1
ATOM 849 O O . ALA A 1 101 ? -18.130 9.974 7.717 1.00 96.00 101 ALA A O 1
ATOM 850 N N . SER A 1 102 ? -18.738 11.128 9.541 1.00 95.62 102 SER A N 1
ATOM 851 C CA . SER A 1 102 ? -18.959 12.404 8.849 1.00 95.62 102 SER A CA 1
ATOM 852 C C . SER A 1 102 ? -17.662 12.969 8.262 1.00 95.62 102 SER A C 1
ATOM 854 O O . SER A 1 102 ? -17.605 13.278 7.069 1.00 95.62 102 SER A O 1
ATOM 856 N N . GLU A 1 103 ? -16.591 13.032 9.056 1.00 93.81 103 GLU A N 1
ATOM 857 C CA . GLU A 1 103 ? -15.300 13.572 8.608 1.00 93.81 103 GLU A CA 1
ATOM 858 C C . GLU A 1 103 ? -14.636 12.701 7.533 1.00 93.81 103 GLU A C 1
ATOM 860 O O . GLU A 1 103 ? -14.110 13.217 6.541 1.00 93.81 103 GLU A O 1
ATOM 865 N N . THR A 1 104 ? -14.753 11.376 7.654 1.00 90.69 104 THR A N 1
ATOM 866 C CA . THR A 1 104 ? -14.256 10.429 6.641 1.00 90.69 104 THR A CA 1
ATOM 867 C C . THR A 1 104 ? -14.921 10.665 5.279 1.00 90.69 104 THR A C 1
ATOM 869 O O . THR A 1 104 ? -14.252 10.636 4.241 1.00 90.69 104 THR A O 1
ATOM 872 N N . ARG A 1 105 ? -16.230 10.958 5.258 1.00 90.50 105 ARG A N 1
ATOM 873 C CA . ARG A 1 105 ? -16.960 11.261 4.015 1.00 90.50 105 ARG A CA 1
ATOM 874 C C . ARG A 1 105 ? -16.500 12.562 3.366 1.00 90.50 105 ARG A C 1
ATOM 876 O O . ARG A 1 105 ? -16.368 12.616 2.143 1.00 90.50 105 ARG A O 1
ATOM 883 N N . LYS A 1 106 ? -16.220 13.592 4.170 1.00 86.94 106 LYS A N 1
ATOM 884 C CA . LYS A 1 106 ? -15.778 14.906 3.679 1.00 86.94 106 LYS A CA 1
ATOM 885 C C . LYS A 1 106 ? -14.415 14.833 2.997 1.00 86.94 106 LYS A C 1
ATOM 887 O O . LYS A 1 106 ? -14.276 15.339 1.884 1.00 86.94 106 LYS A O 1
ATOM 892 N N . GLN A 1 107 ? -13.428 14.174 3.610 1.00 73.56 107 GLN A N 1
ATOM 893 C CA . GLN A 1 107 ? -12.060 14.136 3.072 1.00 73.56 107 GLN A CA 1
ATOM 894 C C . GLN A 1 107 ? -11.983 13.550 1.659 1.00 73.56 107 GLN A C 1
ATOM 896 O O . GLN A 1 107 ? -11.295 14.100 0.801 1.00 73.56 107 GLN A O 1
ATOM 901 N N . LYS A 1 108 ? -12.719 12.472 1.376 1.00 64.56 108 LYS A N 1
ATOM 902 C CA . LYS A 1 108 ? -12.636 11.799 0.072 1.00 64.56 108 LYS A CA 1
ATOM 903 C C . LYS A 1 108 ? -13.256 12.602 -1.076 1.00 64.56 108 LYS A C 1
ATOM 905 O O . LYS A 1 108 ? -12.881 12.391 -2.229 1.00 64.56 108 LYS A O 1
ATOM 910 N N . SER A 1 109 ? -14.138 13.559 -0.773 1.00 59.56 109 SER A N 1
ATOM 911 C CA . SER A 1 109 ? -14.671 14.493 -1.774 1.00 59.56 109 SER A CA 1
ATOM 912 C C . SER A 1 109 ? -13.619 15.480 -2.309 1.00 59.56 109 SER A C 1
ATOM 914 O O . SER A 1 109 ? -13.785 15.997 -3.410 1.00 59.56 109 SER A O 1
ATOM 916 N N . ASN A 1 110 ? -12.506 15.678 -1.587 1.00 57.09 110 ASN A N 1
ATOM 917 C CA . ASN A 1 110 ? -11.477 16.672 -1.911 1.00 57.09 110 ASN A CA 1
ATOM 918 C C . ASN A 1 110 ? -10.345 16.157 -2.821 1.00 57.09 110 ASN A C 1
ATOM 920 O O . ASN A 1 110 ? -9.418 16.911 -3.114 1.00 57.09 110 ASN A O 1
ATOM 924 N N . ASN A 1 111 ? -10.381 14.897 -3.272 1.00 61.09 111 ASN A N 1
ATOM 925 C CA . ASN A 1 111 ? -9.326 14.352 -4.134 1.00 61.09 111 ASN A CA 1
ATOM 926 C C . ASN A 1 111 ? -9.263 15.106 -5.474 1.00 61.09 111 ASN A C 1
ATOM 928 O O . ASN A 1 111 ? -10.257 15.192 -6.201 1.00 61.09 111 ASN A O 1
ATOM 932 N N . SER A 1 112 ? -8.085 15.629 -5.824 1.00 57.19 112 SER A N 1
ATOM 933 C CA . SER A 1 112 ? -7.927 16.503 -6.987 1.00 57.19 112 SER A CA 1
ATOM 934 C C . SER A 1 112 ? -8.057 15.745 -8.321 1.00 57.19 112 SER A C 1
ATOM 936 O O . SER A 1 112 ? -7.595 14.613 -8.499 1.00 57.19 112 SER A O 1
ATOM 938 N N . THR A 1 113 ? -8.661 16.389 -9.322 1.00 59.66 113 THR A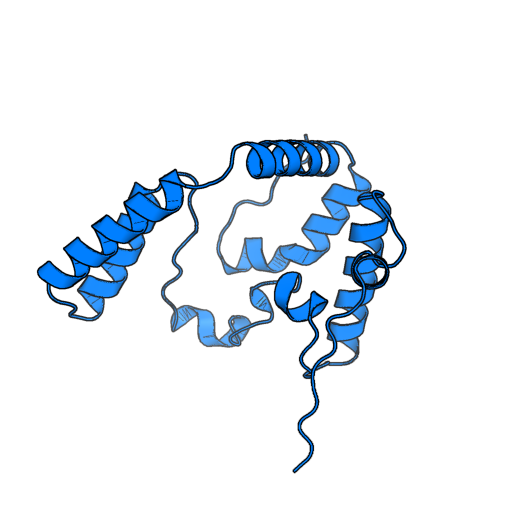 N 1
ATOM 939 C CA . THR A 1 113 ? -8.817 15.853 -10.689 1.00 59.66 113 THR A CA 1
ATOM 940 C C . THR A 1 113 ? -7.479 15.608 -11.397 1.00 59.66 113 THR A C 1
ATOM 942 O O . THR A 1 113 ? -7.371 14.699 -12.229 1.00 59.66 113 THR A O 1
ATOM 945 N N . ALA A 1 114 ? -6.444 16.381 -11.057 1.00 60.22 114 ALA A N 1
ATOM 946 C CA . ALA A 1 114 ? -5.102 16.231 -11.614 1.00 60.22 114 ALA A CA 1
ATOM 947 C C . ALA A 1 114 ? -4.440 14.920 -11.155 1.00 60.22 114 ALA A C 1
ATOM 949 O O . ALA A 1 114 ? -3.996 14.134 -11.997 1.00 60.22 114 ALA A O 1
ATOM 950 N N . GLU A 1 115 ? -4.457 14.622 -9.852 1.00 66.56 115 GLU A N 1
ATOM 951 C CA . GLU A 1 115 ? -3.926 13.366 -9.295 1.00 66.56 115 GLU A CA 1
ATOM 952 C C . GLU A 1 115 ? -4.631 12.148 -9.891 1.00 66.56 115 GLU A C 1
ATOM 954 O O . GLU A 1 115 ? -3.991 11.166 -10.273 1.00 66.56 115 GLU A O 1
ATOM 959 N N . MET A 1 116 ? -5.951 12.238 -10.074 1.00 72.12 116 MET A N 1
ATOM 960 C CA . MET A 1 116 ? -6.730 11.177 -10.707 1.00 72.12 116 MET A CA 1
ATOM 961 C C . MET A 1 116 ? -6.285 10.905 -12.153 1.00 72.12 116 MET A C 1
ATOM 963 O O . MET A 1 116 ? -6.272 9.751 -12.589 1.00 72.12 116 MET A O 1
ATOM 967 N N . THR A 1 117 ? -5.901 11.943 -12.899 1.00 82.56 117 THR A N 1
ATOM 968 C CA . THR A 1 117 ? -5.463 11.822 -14.299 1.00 82.56 117 THR A CA 1
ATOM 969 C C . THR A 1 117 ? -4.077 11.188 -14.401 1.00 82.56 117 THR A C 1
ATOM 971 O O . THR A 1 117 ? -3.894 10.241 -15.174 1.00 82.56 117 THR A O 1
ATOM 974 N N . TYR A 1 118 ? -3.124 11.637 -13.578 1.00 82.50 118 TYR A N 1
ATOM 975 C CA . TYR A 1 118 ? -1.791 11.030 -13.503 1.00 82.50 118 TYR A CA 1
ATOM 976 C C . TYR A 1 118 ? -1.863 9.574 -13.040 1.00 82.50 118 TYR A C 1
ATOM 978 O O . TYR A 1 118 ? -1.294 8.699 -13.696 1.00 82.50 118 TYR A O 1
ATOM 986 N N . ARG A 1 119 ? -2.656 9.280 -12.001 1.00 83.81 119 ARG A N 1
ATOM 987 C CA . ARG A 1 119 ? -2.883 7.909 -11.521 1.00 83.81 119 ARG A CA 1
ATOM 988 C C . ARG A 1 119 ? -3.415 7.005 -12.630 1.00 83.81 119 ARG A C 1
ATOM 990 O O . ARG A 1 119 ? -2.895 5.913 -12.834 1.00 83.81 119 ARG A O 1
ATOM 997 N N . LYS A 1 120 ? -4.409 7.468 -13.398 1.00 87.12 120 LYS A N 1
ATOM 998 C CA . LYS A 1 120 ? -4.956 6.720 -14.546 1.00 87.12 120 LYS A CA 1
ATOM 999 C C . LYS A 1 120 ? -3.929 6.510 -15.662 1.00 87.12 120 LYS A C 1
ATOM 1001 O O . LYS A 1 120 ? -4.028 5.514 -16.375 1.00 87.12 120 LYS A O 1
ATOM 1006 N N . LYS A 1 121 ? -2.992 7.440 -15.877 1.00 88.44 121 LYS A N 1
ATOM 1007 C CA . LYS A 1 121 ? -1.910 7.286 -16.869 1.00 88.44 121 LYS A CA 1
ATOM 1008 C C . LYS A 1 121 ? -0.922 6.204 -16.426 1.00 88.44 121 LYS A C 1
ATOM 1010 O O . LYS A 1 121 ? -0.670 5.282 -17.194 1.00 88.44 121 LYS A O 1
ATOM 1015 N N . VAL A 1 122 ? -0.443 6.280 -15.183 1.00 88.25 122 VAL A N 1
ATOM 1016 C CA . VAL A 1 122 ? 0.475 5.291 -14.589 1.00 88.25 122 VAL A CA 1
ATOM 1017 C C . VAL A 1 122 ? -0.167 3.905 -14.561 1.00 88.25 122 VAL A C 1
ATOM 1019 O O . VAL A 1 122 ? 0.433 2.947 -15.029 1.00 88.25 122 VAL A O 1
ATOM 1022 N N . GLN A 1 123 ? -1.419 3.804 -14.103 1.00 88.19 123 GLN A N 1
ATOM 1023 C CA . GLN A 1 123 ? -2.149 2.536 -14.052 1.00 88.19 123 GLN A CA 1
ATOM 1024 C C . GLN A 1 123 ? -2.281 1.893 -15.438 1.00 88.19 123 GLN A C 1
ATOM 1026 O O . GLN A 1 123 ? -2.069 0.693 -15.568 1.00 88.19 123 GLN A O 1
ATOM 1031 N N . ARG A 1 124 ? -2.605 2.673 -16.478 1.00 88.50 124 ARG A N 1
ATOM 1032 C CA . ARG A 1 124 ? -2.681 2.148 -17.849 1.00 88.50 124 ARG A CA 1
ATOM 1033 C C . ARG A 1 124 ? -1.336 1.610 -18.324 1.00 88.50 124 ARG A C 1
ATOM 1035 O O . ARG A 1 124 ? -1.306 0.502 -18.832 1.00 88.50 124 ARG A O 1
ATOM 1042 N N . HIS A 1 125 ? -0.252 2.357 -18.103 1.00 86.69 125 HIS A N 1
ATOM 1043 C CA . HIS A 1 125 ? 1.098 1.920 -18.474 1.00 86.69 125 HIS A CA 1
ATOM 1044 C C . HIS A 1 125 ? 1.494 0.619 -17.763 1.00 86.69 125 HIS A C 1
ATOM 1046 O O . HIS A 1 125 ? 1.958 -0.311 -18.414 1.00 86.69 125 HIS A O 1
ATOM 1052 N N . LEU A 1 126 ? 1.249 0.530 -16.448 1.00 87.06 126 LEU A N 1
ATOM 1053 C CA . LEU A 1 126 ? 1.522 -0.674 -15.651 1.00 87.06 126 LEU A CA 1
ATOM 1054 C C . LEU A 1 126 ? 0.769 -1.899 -16.164 1.00 87.06 126 LEU A C 1
ATOM 1056 O O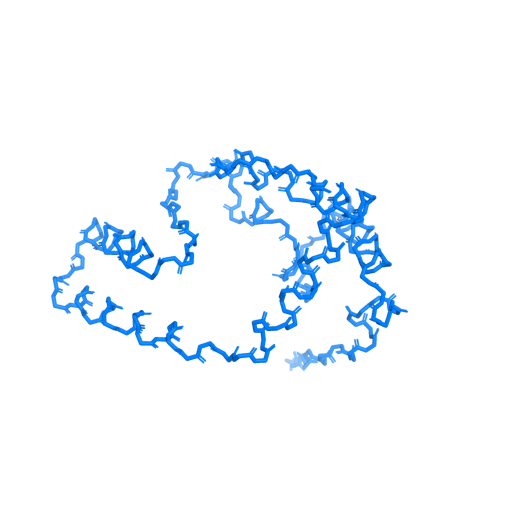 . LEU A 1 126 ? 1.332 -2.984 -16.183 1.00 87.06 126 LEU A O 1
ATOM 1060 N N . LEU A 1 127 ? -0.499 -1.735 -16.543 1.00 85.69 127 LEU A N 1
ATOM 1061 C CA . LEU A 1 127 ? -1.342 -2.847 -16.981 1.00 85.69 127 LEU A CA 1
ATOM 1062 C C . LEU A 1 127 ? -1.099 -3.250 -18.440 1.00 85.69 127 LEU A C 1
ATOM 1064 O O . LEU A 1 127 ? -1.504 -4.341 -18.809 1.00 85.69 127 LEU A O 1
ATOM 1068 N N . SER A 1 128 ? -0.447 -2.405 -19.246 1.00 87.75 128 SER A N 1
ATOM 1069 C CA . SER A 1 128 ? -0.139 -2.689 -20.656 1.00 87.75 128 SER A CA 1
ATOM 1070 C C . SER A 1 128 ? 1.269 -3.242 -20.905 1.00 87.75 128 SER A C 1
ATOM 1072 O O . SER A 1 128 ? 1.554 -3.698 -22.008 1.00 87.75 128 SER A O 1
ATOM 1074 N N . ASP A 1 129 ? 2.172 -3.171 -19.922 1.00 92.31 129 ASP A N 1
ATOM 1075 C CA . ASP A 1 129 ? 3.547 -3.671 -20.037 1.00 92.31 129 ASP A CA 1
ATOM 1076 C C . ASP A 1 129 ? 3.718 -4.950 -19.209 1.00 92.31 129 ASP A C 1
ATOM 1078 O O . ASP A 1 129 ? 3.798 -4.906 -17.982 1.00 92.31 129 ASP A O 1
ATOM 1082 N N . GLU A 1 130 ? 3.769 -6.108 -19.874 1.00 91.81 130 GLU A N 1
ATOM 1083 C CA . GLU A 1 130 ? 3.756 -7.415 -19.201 1.00 91.81 130 GLU A CA 1
ATOM 1084 C C . GLU A 1 130 ? 4.931 -7.596 -18.235 1.00 91.81 130 GLU A C 1
ATOM 1086 O O . GLU A 1 130 ? 4.771 -8.127 -17.131 1.00 91.81 130 GLU A O 1
ATOM 1091 N N . LYS A 1 131 ? 6.124 -7.138 -18.626 1.00 92.38 131 LYS A N 1
ATOM 1092 C CA . LYS A 1 131 ? 7.331 -7.269 -17.805 1.00 92.38 131 LYS A CA 1
ATOM 1093 C C . LYS A 1 131 ? 7.187 -6.465 -16.512 1.00 92.38 131 LYS A C 1
ATOM 1095 O O . LYS A 1 131 ? 7.432 -6.994 -15.427 1.00 92.38 131 LYS A O 1
ATOM 1100 N N . THR A 1 132 ? 6.776 -5.208 -16.630 1.00 93.25 132 THR A N 1
ATOM 1101 C CA . THR A 1 132 ? 6.608 -4.280 -15.507 1.00 93.25 132 THR A CA 1
ATOM 1102 C C . THR A 1 132 ? 5.457 -4.713 -14.612 1.00 93.25 132 THR A C 1
ATOM 1104 O O . THR A 1 132 ? 5.599 -4.712 -13.390 1.00 93.25 132 THR A O 1
ATOM 1107 N N . PHE A 1 133 ? 4.353 -5.176 -15.204 1.00 93.62 133 PHE A N 1
ATOM 1108 C CA . PHE A 1 133 ? 3.239 -5.771 -14.477 1.00 93.62 133 PHE A CA 1
ATOM 1109 C C . PHE A 1 133 ? 3.704 -6.950 -13.621 1.00 93.62 133 PHE A C 1
ATOM 1111 O O . PHE A 1 133 ? 3.533 -6.938 -12.403 1.00 93.62 133 PHE A O 1
ATOM 1118 N N . ARG A 1 134 ? 4.359 -7.946 -14.235 1.00 94.25 134 ARG A N 1
ATOM 1119 C CA . ARG A 1 134 ? 4.877 -9.124 -13.522 1.00 94.25 134 ARG A CA 1
ATOM 1120 C C . ARG A 1 134 ? 5.829 -8.723 -12.401 1.00 94.25 134 ARG A C 1
ATOM 1122 O O . ARG A 1 134 ? 5.754 -9.301 -11.320 1.00 94.25 134 ARG A O 1
ATOM 1129 N N . ARG A 1 135 ? 6.685 -7.723 -12.632 1.00 95.31 135 ARG A N 1
ATOM 1130 C CA . ARG A 1 135 ? 7.611 -7.219 -11.615 1.00 95.31 135 ARG A CA 1
ATOM 1131 C C . ARG A 1 135 ? 6.878 -6.600 -10.426 1.00 95.31 135 ARG A C 1
ATOM 1133 O O . ARG A 1 135 ? 7.222 -6.892 -9.286 1.00 95.31 135 ARG A O 1
ATOM 1140 N N . LEU A 1 136 ? 5.834 -5.817 -10.680 1.00 94.12 136 LEU A N 1
ATOM 1141 C CA . LEU A 1 136 ? 4.987 -5.259 -9.628 1.00 94.12 136 LEU A CA 1
ATOM 1142 C C . LEU A 1 136 ? 4.298 -6.365 -8.813 1.00 94.12 136 LEU A C 1
ATOM 1144 O O . LEU A 1 136 ? 4.266 -6.297 -7.585 1.00 94.12 136 LEU A O 1
ATOM 1148 N N . ILE A 1 137 ? 3.808 -7.419 -9.476 1.00 94.81 137 ILE A N 1
ATOM 1149 C CA . ILE A 1 137 ? 3.215 -8.573 -8.783 1.00 94.81 137 ILE A CA 1
ATOM 1150 C C . ILE A 1 137 ? 4.255 -9.306 -7.944 1.00 94.81 137 ILE A C 1
ATOM 1152 O O . ILE A 1 137 ? 3.943 -9.696 -6.828 1.00 94.81 137 ILE A O 1
ATOM 1156 N N . GLN A 1 138 ? 5.493 -9.450 -8.417 1.00 95.31 138 GLN A N 1
ATOM 1157 C CA . GLN A 1 138 ? 6.570 -10.052 -7.625 1.00 95.31 138 GLN A CA 1
ATOM 1158 C C . GLN A 1 138 ? 6.867 -9.267 -6.345 1.00 95.31 138 GLN A C 1
ATOM 1160 O O . GLN A 1 138 ? 7.116 -9.889 -5.316 1.00 95.31 138 GLN A O 1
ATOM 1165 N N . ILE A 1 139 ? 6.818 -7.931 -6.395 1.00 96.81 139 ILE A N 1
ATOM 1166 C CA . ILE A 1 139 ? 7.004 -7.085 -5.209 1.00 96.81 139 ILE A CA 1
ATOM 1167 C C . ILE A 1 139 ? 5.887 -7.353 -4.190 1.00 96.81 139 ILE A C 1
ATOM 1169 O O . ILE A 1 139 ? 6.173 -7.648 -3.034 1.00 96.81 139 ILE A O 1
ATOM 1173 N N . TYR A 1 140 ? 4.622 -7.306 -4.617 1.00 96.19 140 TYR A N 1
ATOM 1174 C CA . TYR A 1 140 ? 3.467 -7.307 -3.706 1.00 96.19 140 TYR A CA 1
ATOM 1175 C C . TYR A 1 140 ? 2.750 -8.658 -3.565 1.00 96.19 140 TYR A C 1
ATOM 1177 O O . TYR A 1 140 ? 1.684 -8.721 -2.957 1.00 96.19 140 TYR A O 1
ATOM 1185 N N . TYR A 1 141 ? 3.296 -9.753 -4.103 1.00 95.69 141 TYR A N 1
ATOM 1186 C CA . TYR A 1 141 ? 2.630 -11.063 -4.142 1.00 95.69 141 TYR A CA 1
ATOM 1187 C C . TYR A 1 141 ? 2.101 -11.503 -2.772 1.00 95.69 141 TYR A C 1
ATOM 1189 O O . TYR A 1 141 ? 0.945 -11.909 -2.644 1.00 95.69 141 TYR A O 1
ATOM 1197 N N . TYR A 1 142 ? 2.932 -11.384 -1.735 1.00 94.06 142 TYR A N 1
ATOM 1198 C CA . TYR A 1 142 ? 2.546 -11.786 -0.387 1.00 94.06 142 TYR A CA 1
ATOM 1199 C C . TYR A 1 142 ? 1.453 -10.901 0.205 1.00 94.06 142 TYR A C 1
ATOM 1201 O O . TYR A 1 142 ? 0.625 -11.424 0.940 1.00 94.06 142 TYR A O 1
ATOM 1209 N N . ASP A 1 143 ? 1.368 -9.618 -0.153 1.00 94.62 143 ASP A N 1
ATOM 1210 C CA . ASP A 1 143 ? 0.264 -8.762 0.293 1.00 94.62 143 ASP A CA 1
ATOM 1211 C C . ASP A 1 143 ? -1.075 -9.275 -0.257 1.00 94.62 143 ASP A C 1
ATOM 1213 O O . ASP A 1 143 ? -2.062 -9.345 0.478 1.00 94.62 143 ASP A O 1
ATOM 1217 N N . PHE A 1 144 ? -1.113 -9.714 -1.522 1.00 94.31 144 PHE A N 1
ATOM 1218 C CA . PHE A 1 144 ? -2.324 -10.311 -2.093 1.00 94.31 144 PHE A CA 1
ATOM 1219 C C . PHE A 1 144 ? -2.734 -11.581 -1.345 1.00 94.31 144 PHE A C 1
ATOM 1221 O O . PHE A 1 144 ? -3.897 -11.733 -0.971 1.00 94.31 144 PHE A O 1
ATOM 1228 N N . VAL A 1 145 ? -1.774 -12.471 -1.086 1.00 93.12 145 VAL A N 1
ATOM 1229 C CA . VAL A 1 145 ? -2.033 -13.752 -0.416 1.00 93.12 145 VAL A CA 1
ATOM 1230 C C . VAL A 1 145 ? -2.437 -13.550 1.046 1.00 93.12 145 VAL A C 1
ATOM 1232 O O . VAL A 1 145 ? -3.476 -14.054 1.467 1.00 93.12 145 VAL A O 1
ATOM 1235 N N . VAL A 1 146 ? -1.645 -12.800 1.817 1.00 92.56 146 VAL A N 1
ATOM 1236 C CA . VAL A 1 146 ? -1.820 -12.629 3.268 1.00 92.56 146 VAL A CA 1
ATOM 1237 C C . VAL A 1 146 ? -3.102 -11.866 3.591 1.00 92.56 146 VAL A C 1
ATOM 1239 O O . VAL A 1 146 ? -3.819 -12.241 4.516 1.00 92.56 146 VAL A O 1
ATOM 1242 N N . PHE A 1 147 ? -3.439 -10.831 2.819 1.00 92.56 147 PHE A N 1
ATOM 1243 C CA . PHE A 1 147 ? -4.640 -10.026 3.072 1.00 92.56 147 PHE A CA 1
ATOM 1244 C C . PHE A 1 147 ? -5.875 -10.507 2.288 1.00 92.56 147 PHE A C 1
ATOM 1246 O O . PHE A 1 147 ? -6.953 -9.903 2.382 1.00 92.56 147 PHE A O 1
ATOM 1253 N N . GLY A 1 148 ? -5.752 -11.605 1.536 1.00 91.12 148 GLY A N 1
ATOM 1254 C CA . GLY A 1 148 ? -6.850 -12.216 0.789 1.00 91.12 148 GLY A CA 1
ATOM 1255 C C . GLY A 1 148 ? -7.420 -11.287 -0.283 1.00 91.12 148 GLY A C 1
ATOM 1256 O O . GLY A 1 148 ? -8.638 -11.103 -0.360 1.00 91.12 148 GLY A O 1
ATOM 1257 N N . PHE A 1 149 ? -6.546 -10.642 -1.055 1.00 91.88 149 PHE A N 1
ATOM 1258 C CA . PHE A 1 149 ? -6.922 -9.927 -2.272 1.00 91.88 149 PHE A CA 1
ATOM 1259 C C . PHE A 1 149 ? -6.750 -10.846 -3.489 1.00 91.88 149 PHE A C 1
ATOM 1261 O O . PHE A 1 149 ? -5.818 -11.651 -3.526 1.00 91.88 149 PHE A O 1
ATOM 1268 N N . PRO A 1 150 ? -7.617 -10.733 -4.510 1.00 92.31 150 PRO A N 1
ATOM 1269 C CA . PRO A 1 150 ? -7.421 -11.471 -5.749 1.00 92.31 150 PRO A CA 1
ATOM 1270 C C . PRO A 1 150 ? -6.136 -11.003 -6.435 1.00 92.31 150 PRO A C 1
ATOM 1272 O O . PRO A 1 150 ? -5.864 -9.802 -6.505 1.00 92.31 150 PRO A O 1
ATOM 1275 N N . LEU A 1 151 ? -5.366 -11.950 -6.975 1.00 89.94 151 LEU A N 1
ATOM 1276 C CA . LEU A 1 151 ? -4.240 -11.607 -7.835 1.00 89.94 151 LEU A CA 1
ATOM 1277 C C . LEU A 1 151 ? -4.770 -10.904 -9.094 1.00 89.94 151 LEU A C 1
ATOM 1279 O O . LEU A 1 151 ? -5.717 -11.398 -9.713 1.00 89.94 151 LEU A O 1
ATOM 1283 N N . PRO A 1 152 ? -4.186 -9.764 -9.487 1.00 85.88 152 PRO A N 1
ATOM 1284 C CA . PRO A 1 152 ? -4.601 -9.072 -10.694 1.00 85.88 152 PRO A CA 1
ATOM 1285 C C . PRO A 1 152 ? -4.203 -9.883 -11.929 1.00 85.88 152 PRO A C 1
ATOM 1287 O O . PRO A 1 152 ? -3.164 -10.545 -11.964 1.00 85.88 152 PRO A O 1
ATOM 1290 N N . THR A 1 153 ? -5.023 -9.794 -12.968 1.00 82.38 153 THR A N 1
ATOM 1291 C CA . THR A 1 153 ? -4.734 -10.358 -14.285 1.00 82.38 153 THR A CA 1
ATOM 1292 C C . THR A 1 153 ? -4.113 -9.293 -15.177 1.00 82.38 153 THR A C 1
ATOM 1294 O O . THR A 1 153 ? -4.543 -8.138 -15.153 1.00 82.38 153 THR A O 1
ATOM 1297 N N . PHE A 1 154 ? -3.120 -9.686 -15.972 1.00 76.88 154 PHE A N 1
ATOM 1298 C CA . PHE A 1 154 ? -2.613 -8.843 -17.052 1.00 76.88 154 PHE A CA 1
ATOM 1299 C C . PHE A 1 154 ? -3.733 -8.583 -18.079 1.00 76.88 154 PHE A C 1
ATOM 1301 O O . PHE A 1 154 ? -4.567 -9.471 -18.283 1.00 76.88 154 PHE A O 1
ATOM 1308 N N . LEU A 1 155 ? -3.782 -7.375 -18.655 1.00 64.44 155 LEU A N 1
ATOM 1309 C CA . LEU A 1 155 ? -4.836 -6.929 -19.579 1.00 64.44 155 LEU A CA 1
ATOM 1310 C C . LEU A 1 155 ? -4.378 -6.951 -21.03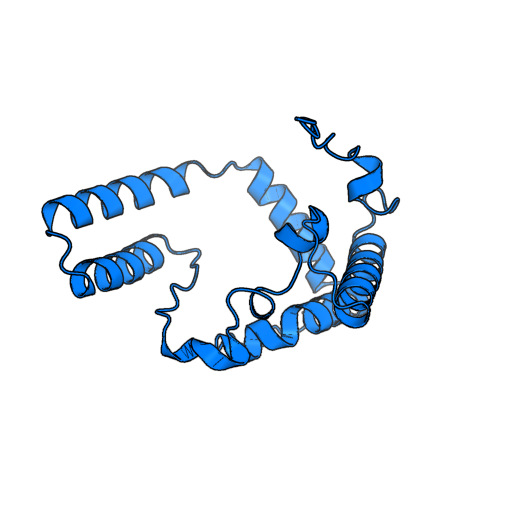7 1.00 64.44 155 LEU A C 1
ATOM 1312 O O . LEU A 1 155 ? -3.218 -6.569 -21.298 1.00 64.44 155 LEU A O 1
#

Foldseek 3Di:
DDPPPPPDDDPCVQQVVCVPPLLVSLVVLLVVQVVCVVVVPPDDDPSCVPQAAPCVPPVCVVCVVVDDDQDDDPDLVSSLVSVLVVCVVVVNDPVVSVVVSVVSVVVSVPDDPVVVVVVVVSVVVCLADPSNVVSSCVRHVVVCVSVVNDDDDRD

InterPro domains:
  IPR005331 Sulfotransferase [PF03567] (10-150)
  IPR007669 Carbohydrate sulfotransferase Chst-1-like [PTHR22900] (11-153)